Protein AF-A0A940WTP7-F1 (afdb_monomer_lite)

Radius of gyration: 13.39 Å; chains: 1; bounding box: 29×14×37 Å

Sequence (57 aa):
MKKWGKYIVLAIWMFLFSYIGEVLEVPKDRYYLIFGFPILLGGGFLIFYLFEKERIR

pLDDT: mean 79.84, std 10.54, range [48.47, 92.19]

Secondary structure (DSSP, 8-state):
-TTHHHHHHHHHHHHHHHHHHHHTT--HHHHIIIIIHHHHHHHHHHHHHHHHHHHH-

Foldseek 3Di:
DLPVVLVVQLVVQVVVLVVVCVVVVDPCPPCCVPPVVCSNVVVNVVSVVVSVVVVVD

Structure (mmCIF, N/CA/C/O backbone):
data_AF-A0A940WTP7-F1
#
_entry.id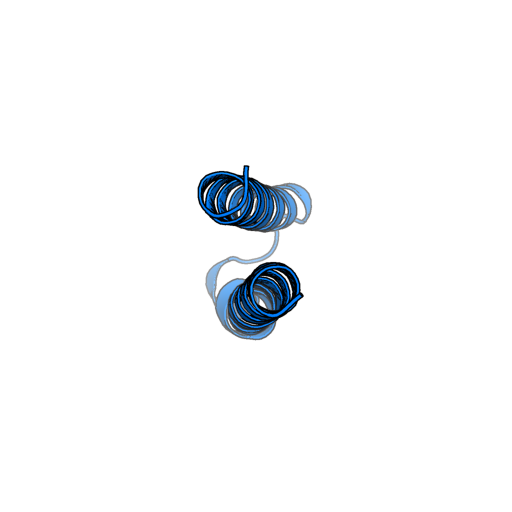   AF-A0A940WTP7-F1
#
loop_
_atom_site.group_PDB
_atom_site.id
_atom_site.type_symbol
_atom_site.label_atom_id
_atom_site.label_alt_id
_atom_site.label_comp_id
_atom_site.label_asym_id
_atom_site.label_entity_id
_atom_site.label_seq_id
_atom_site.pdbx_PDB_ins_code
_atom_site.Cartn_x
_atom_site.Cartn_y
_atom_site.Cartn_z
_atom_site.occupancy
_atom_site.B_iso_or_equiv
_atom_site.auth_seq_id
_atom_site.auth_comp_id
_atom_site.auth_asym_id
_atom_site.auth_atom_id
_atom_site.pdbx_PDB_model_num
ATOM 1 N N . MET A 1 1 ? -6.848 4.510 19.646 1.00 53.44 1 MET A N 1
ATOM 2 C CA . MET A 1 1 ? -6.026 4.196 18.449 1.00 53.44 1 MET A CA 1
ATOM 3 C C . MET A 1 1 ? -6.829 3.725 17.216 1.00 53.44 1 MET A C 1
ATOM 5 O O . MET A 1 1 ? -6.326 3.846 16.107 1.00 53.44 1 MET A O 1
ATOM 9 N N . LYS A 1 2 ? -8.093 3.275 17.361 1.00 61.22 2 LYS A N 1
ATOM 10 C CA . LYS A 1 2 ? -8.845 2.468 16.367 1.00 61.22 2 LYS A CA 1
ATOM 11 C C . LYS A 1 2 ? -9.222 3.097 14.997 1.00 61.22 2 LYS A C 1
ATOM 13 O O . LYS A 1 2 ? -9.517 2.351 14.075 1.00 61.22 2 LYS A O 1
ATOM 18 N N . LYS A 1 3 ? -9.267 4.429 14.819 1.00 66.12 3 LYS A N 1
ATOM 19 C CA . LYS A 1 3 ? -9.583 5.067 13.505 1.00 66.12 3 LYS A CA 1
ATOM 20 C C . LYS A 1 3 ? -8.352 5.650 12.815 1.00 66.12 3 LYS A C 1
ATOM 22 O O . LYS A 1 3 ? -8.162 5.433 11.626 1.00 66.12 3 LYS A O 1
ATOM 27 N N . TRP A 1 4 ? -7.518 6.358 13.574 1.00 78.50 4 TRP A N 1
ATOM 28 C CA . TRP A 1 4 ? -6.314 7.015 13.066 1.00 78.50 4 TRP A CA 1
ATOM 29 C C . TRP A 1 4 ? -5.256 6.018 12.583 1.00 78.50 4 TRP A C 1
ATOM 31 O O . TRP A 1 4 ? -4.643 6.260 11.551 1.00 78.50 4 TRP A O 1
ATOM 41 N N . GLY A 1 5 ? -5.127 4.856 13.241 1.00 82.00 5 GLY A N 1
ATOM 42 C CA . GLY A 1 5 ? -4.216 3.792 12.803 1.00 82.00 5 GLY A CA 1
ATOM 43 C C . GLY A 1 5 ? -4.496 3.309 11.377 1.00 82.00 5 GLY A C 1
ATOM 44 O O . GLY A 1 5 ? -3.567 3.159 10.595 1.00 82.00 5 GLY A O 1
ATOM 45 N N . LYS A 1 6 ? -5.774 3.185 10.992 1.00 83.00 6 LYS A N 1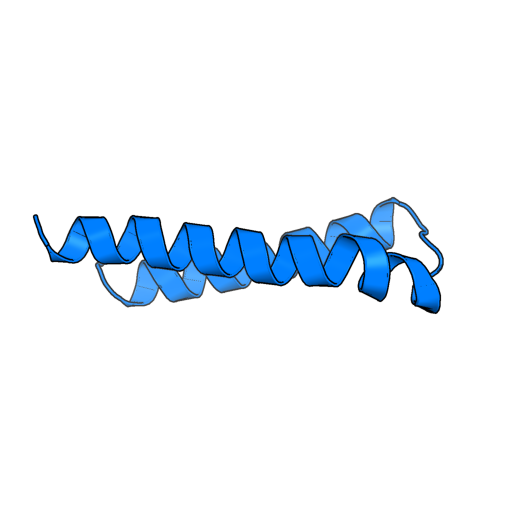
ATOM 46 C CA . LYS A 1 6 ? -6.167 2.797 9.629 1.00 83.00 6 LYS A CA 1
ATOM 47 C C . LYS A 1 6 ? -5.659 3.793 8.586 1.00 83.00 6 LYS A C 1
ATOM 49 O O . LYS A 1 6 ? -5.141 3.390 7.551 1.00 83.00 6 LYS A O 1
ATOM 54 N N . TYR A 1 7 ? -5.814 5.090 8.853 1.00 85.75 7 TYR A N 1
ATOM 55 C CA . TYR A 1 7 ? -5.381 6.139 7.929 1.00 85.75 7 TYR A CA 1
ATOM 56 C C . TYR A 1 7 ? -3.857 6.229 7.840 1.00 85.75 7 TYR A C 1
ATOM 58 O O . TYR A 1 7 ? -3.335 6.416 6.747 1.00 85.75 7 TYR A O 1
ATOM 66 N N . ILE A 1 8 ? -3.150 6.022 8.955 1.00 89.44 8 ILE A N 1
ATOM 67 C CA . ILE A 1 8 ? -1.682 5.955 8.975 1.00 89.44 8 ILE A CA 1
ATOM 68 C C . ILE A 1 8 ? -1.193 4.759 8.150 1.00 89.44 8 ILE A C 1
ATOM 70 O O . ILE A 1 8 ? -0.322 4.921 7.303 1.00 89.44 8 ILE A O 1
ATOM 74 N N . 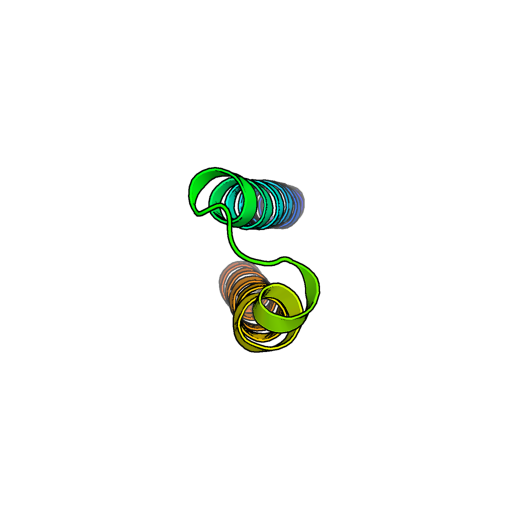VAL A 1 9 ? -1.787 3.577 8.334 1.00 89.62 9 VAL A N 1
ATOM 75 C CA . VAL A 1 9 ? -1.422 2.377 7.564 1.00 89.62 9 VAL A CA 1
ATOM 76 C C . VAL A 1 9 ? -1.750 2.546 6.078 1.00 89.62 9 VAL A C 1
ATOM 78 O O . VAL A 1 9 ? -0.932 2.181 5.243 1.00 89.62 9 VAL A O 1
ATOM 81 N N . LEU A 1 10 ? -2.886 3.161 5.730 1.00 89.25 10 LEU A N 1
ATOM 82 C CA . LEU A 1 10 ? -3.214 3.513 4.341 1.00 89.25 10 LEU A CA 1
ATOM 83 C C . LEU A 1 10 ? -2.207 4.494 3.731 1.00 89.25 10 LEU A C 1
ATOM 85 O O . LEU A 1 10 ? -1.808 4.315 2.584 1.00 89.25 10 LEU A O 1
ATOM 89 N N . ALA A 1 11 ? -1.789 5.513 4.483 1.00 89.56 11 ALA A N 1
ATOM 90 C CA . ALA A 1 11 ? -0.799 6.480 4.021 1.00 89.56 11 ALA A CA 1
ATOM 91 C C . ALA A 1 11 ? 0.565 5.816 3.780 1.00 89.56 11 ALA A C 1
ATOM 93 O O . ALA A 1 11 ? 1.158 6.016 2.723 1.00 89.56 11 ALA A O 1
ATOM 94 N N . ILE A 1 12 ? 1.024 4.971 4.711 1.00 92.19 12 ILE A N 1
ATOM 95 C CA . ILE A 1 12 ? 2.264 4.193 4.560 1.00 92.19 12 ILE A CA 1
ATOM 96 C C . ILE A 1 12 ? 2.153 3.232 3.371 1.00 92.19 12 ILE A C 1
ATOM 98 O O . ILE A 1 12 ? 3.087 3.124 2.583 1.00 92.19 12 ILE A O 1
ATOM 102 N N . TRP A 1 13 ? 1.008 2.569 3.205 1.00 91.25 13 TRP A N 1
ATOM 103 C CA . TRP A 1 13 ? 0.757 1.663 2.086 1.00 91.25 13 TRP A CA 1
ATOM 104 C C . TRP A 1 13 ? 0.845 2.371 0.731 1.00 91.25 13 TRP A C 1
ATOM 106 O O . TRP A 1 13 ? 1.564 1.912 -0.154 1.00 91.25 13 TRP A O 1
ATOM 116 N N . MET A 1 14 ? 0.167 3.513 0.576 1.00 88.25 14 MET A N 1
ATOM 117 C CA . MET A 1 14 ? 0.229 4.301 -0.659 1.00 88.25 14 MET A CA 1
ATOM 118 C C . MET A 1 14 ? 1.641 4.832 -0.927 1.00 88.25 14 MET A C 1
ATOM 120 O O . MET A 1 14 ? 2.096 4.788 -2.068 1.00 88.25 14 MET A O 1
ATOM 124 N N . PHE A 1 15 ? 2.347 5.276 0.116 1.00 89.50 15 PHE A N 1
ATOM 125 C CA . PHE A 1 15 ? 3.728 5.740 0.005 1.00 89.50 15 PHE A CA 1
ATOM 126 C C . PHE A 1 15 ? 4.673 4.628 -0.477 1.00 89.50 15 PHE A C 1
ATOM 128 O O . PHE A 1 15 ? 5.407 4.817 -1.448 1.00 89.50 15 PHE A O 1
ATOM 135 N N . LEU A 1 16 ? 4.616 3.445 0.142 1.00 88.62 16 LEU A N 1
ATOM 136 C CA . LEU A 1 16 ? 5.418 2.288 -0.269 1.00 88.62 16 LEU A CA 1
ATOM 137 C C . LEU A 1 16 ? 5.098 1.856 -1.698 1.00 88.62 16 LEU A C 1
ATOM 139 O O . LEU A 1 16 ? 6.004 1.538 -2.465 1.00 88.62 16 LEU A O 1
ATOM 143 N N . PHE A 1 17 ? 3.820 1.888 -2.070 1.00 84.81 17 PHE A N 1
ATOM 144 C CA . PHE A 1 17 ? 3.401 1.569 -3.424 1.00 84.81 17 PHE A CA 1
ATOM 145 C C . PHE A 1 17 ? 4.011 2.540 -4.453 1.00 84.81 17 PHE A C 1
ATOM 147 O O . PHE A 1 17 ? 4.571 2.095 -5.456 1.00 84.81 17 PHE A O 1
ATOM 154 N N . SER A 1 18 ? 3.981 3.853 -4.184 1.00 81.75 18 SER A N 1
ATOM 155 C CA . SER A 1 18 ? 4.639 4.839 -5.054 1.00 81.75 18 SER A CA 1
ATOM 156 C C . SER A 1 18 ? 6.159 4.670 -5.107 1.00 81.75 18 SER A C 1
ATOM 158 O O . SER A 1 18 ? 6.739 4.750 -6.188 1.00 81.75 18 SER A O 1
ATOM 160 N N . TYR A 1 19 ? 6.789 4.372 -3.967 1.00 85.62 19 TYR A N 1
ATOM 161 C CA . TYR A 1 19 ? 8.234 4.183 -3.867 1.00 85.62 19 TYR A CA 1
ATOM 162 C C . TYR A 1 19 ? 8.711 2.979 -4.687 1.00 85.62 19 TYR A C 1
ATOM 164 O O . TYR A 1 19 ? 9.689 3.072 -5.420 1.00 85.62 19 TYR A O 1
ATOM 172 N N . ILE A 1 20 ? 7.982 1.860 -4.640 1.00 81.2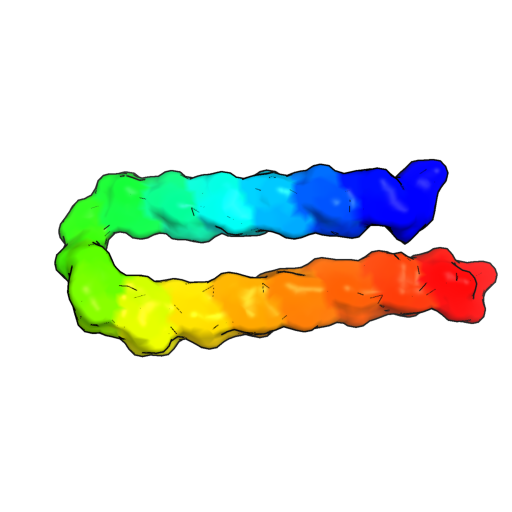5 20 ILE A N 1
ATOM 173 C CA . ILE A 1 20 ? 8.291 0.672 -5.450 1.00 81.25 20 ILE A CA 1
ATOM 174 C C . ILE A 1 20 ? 8.253 1.000 -6.947 1.00 81.25 20 ILE A C 1
ATOM 176 O O . ILE A 1 20 ? 9.118 0.547 -7.694 1.00 81.25 20 ILE A O 1
ATOM 180 N N . GLY A 1 21 ? 7.278 1.798 -7.389 1.00 76.25 21 GLY A N 1
ATOM 181 C CA . GLY A 1 21 ? 7.190 2.217 -8.787 1.00 76.25 21 GLY A CA 1
ATOM 182 C C . GLY A 1 21 ? 8.372 3.080 -9.240 1.00 76.25 21 GLY A C 1
ATOM 183 O O . GLY A 1 21 ? 8.724 3.045 -10.415 1.00 76.25 21 GLY A O 1
ATOM 184 N N . GLU A 1 22 ? 8.982 3.833 -8.323 1.00 79.56 22 GLU A N 1
ATOM 185 C CA . GLU A 1 22 ?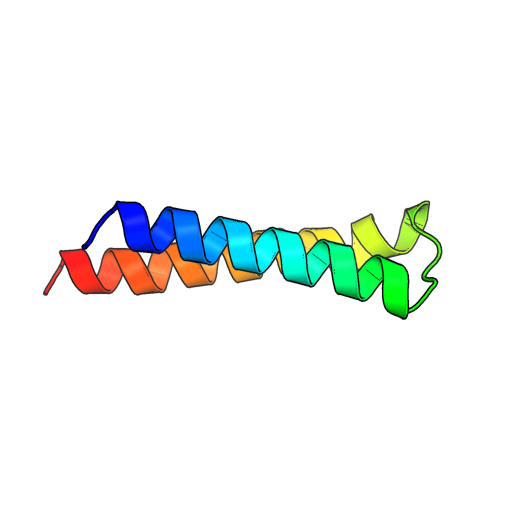 10.177 4.642 -8.580 1.00 79.56 22 GLU A CA 1
ATOM 186 C C . GLU A 1 22 ? 11.453 3.789 -8.584 1.00 79.56 22 GLU A C 1
ATOM 188 O O . GLU A 1 22 ? 12.237 3.885 -9.523 1.00 79.56 22 GLU A O 1
ATOM 193 N N . VAL A 1 23 ? 11.621 2.890 -7.606 1.00 83.00 23 VAL A N 1
ATOM 194 C CA . VAL A 1 23 ? 12.795 1.998 -7.511 1.00 83.00 23 VAL A CA 1
ATOM 195 C C . VAL A 1 23 ? 12.887 1.023 -8.683 1.00 83.00 23 VAL A C 1
ATOM 197 O O . VAL A 1 23 ? 13.982 0.699 -9.132 1.00 83.00 23 VAL A O 1
ATOM 200 N N . LEU A 1 24 ? 11.752 0.526 -9.170 1.00 80.00 24 LEU A N 1
ATOM 201 C CA . LEU A 1 24 ? 11.723 -0.467 -10.243 1.00 80.00 24 LEU A CA 1
ATOM 202 C C . LEU A 1 24 ? 11.748 0.153 -11.654 1.00 80.00 24 LEU A C 1
ATOM 204 O O . LEU A 1 24 ? 11.627 -0.591 -12.624 1.00 80.00 24 LEU A O 1
ATOM 208 N N . GLU A 1 25 ? 11.862 1.486 -11.773 1.00 77.56 25 GLU A N 1
ATOM 209 C CA . GLU A 1 25 ? 11.882 2.240 -13.044 1.00 77.56 25 GLU A CA 1
ATOM 210 C C . GLU A 1 25 ? 10.770 1.829 -14.030 1.00 77.56 25 GLU A C 1
ATOM 212 O O . GLU A 1 25 ? 10.924 1.868 -15.254 1.00 77.56 25 GLU A O 1
ATOM 217 N N . VAL A 1 26 ? 9.620 1.390 -13.509 1.00 72.31 26 VAL A N 1
ATOM 218 C CA . VAL A 1 26 ? 8.635 0.715 -14.351 1.00 72.31 26 VAL A CA 1
ATOM 219 C C . VAL A 1 26 ? 7.901 1.731 -15.228 1.00 72.31 26 VAL A C 1
ATOM 221 O O . VAL A 1 26 ? 7.449 2.757 -14.707 1.00 72.31 26 VAL A O 1
ATOM 224 N N . PRO A 1 27 ? 7.696 1.450 -16.533 1.00 73.19 27 PRO A N 1
ATOM 225 C CA . PRO A 1 27 ? 6.916 2.311 -17.413 1.00 73.19 27 PRO A CA 1
ATOM 226 C C . PRO A 1 27 ? 5.527 2.572 -16.823 1.00 73.19 27 PRO A C 1
ATOM 228 O O . PRO A 1 27 ? 4.678 1.673 -16.744 1.00 73.19 27 PRO A O 1
ATOM 231 N N . LYS A 1 28 ? 5.320 3.814 -16.372 1.00 69.25 28 LYS A N 1
ATOM 232 C CA . LYS A 1 28 ? 4.201 4.190 -15.498 1.00 69.25 28 LYS A CA 1
ATOM 233 C C . LYS A 1 28 ? 2.841 3.919 -16.146 1.00 69.25 28 LYS A C 1
ATOM 235 O O . LYS A 1 28 ? 1.910 3.518 -15.459 1.00 69.25 28 LYS A O 1
ATOM 240 N N . ASP A 1 29 ? 2.752 4.025 -17.466 1.00 74.56 29 ASP A N 1
ATOM 241 C CA . ASP A 1 29 ? 1.479 4.079 -18.190 1.00 74.56 29 ASP A CA 1
ATOM 242 C C . ASP A 1 29 ? 0.695 2.760 -18.169 1.00 74.56 29 ASP A C 1
ATOM 244 O O . ASP A 1 29 ? -0.522 2.754 -17.999 1.00 74.56 29 ASP A O 1
ATOM 248 N N . ARG A 1 30 ? 1.377 1.618 -18.326 1.00 70.88 30 ARG A N 1
ATOM 249 C CA . ARG A 1 30 ? 0.720 0.296 -18.375 1.00 70.88 30 ARG A CA 1
ATOM 250 C C . ARG A 1 30 ? 0.838 -0.474 -17.068 1.00 70.88 30 ARG A C 1
ATOM 252 O O . ARG A 1 30 ? -0.080 -1.203 -16.701 1.00 70.88 30 ARG A O 1
ATOM 259 N N . TYR A 1 31 ? 1.930 -0.291 -16.333 1.00 74.62 31 TYR A N 1
ATOM 260 C CA . TYR A 1 31 ? 2.174 -1.066 -15.122 1.00 74.62 31 TYR A CA 1
ATOM 261 C C . TYR A 1 31 ? 1.322 -0.605 -13.937 1.00 74.62 31 TYR A C 1
ATOM 263 O O . TYR A 1 31 ? 0.806 -1.438 -13.191 1.00 74.62 31 TYR A O 1
ATOM 271 N N . TYR A 1 32 ? 1.087 0.706 -13.799 1.00 75.38 32 TYR A N 1
ATOM 272 C CA . TYR A 1 32 ? 0.177 1.216 -12.768 1.00 75.38 32 TYR A CA 1
ATOM 273 C C . TYR A 1 32 ? -1.261 0.748 -12.991 1.00 75.38 32 TYR A C 1
ATOM 275 O O . TYR A 1 32 ? -1.968 0.496 -12.024 1.00 75.38 32 TYR A O 1
ATOM 283 N N . LEU A 1 33 ? -1.689 0.583 -14.242 1.00 77.50 33 LEU A N 1
ATOM 284 C CA . LEU A 1 33 ? -3.029 0.091 -14.561 1.00 77.50 33 LEU A CA 1
ATOM 285 C C . LEU A 1 33 ? -3.168 -1.416 -14.317 1.00 77.50 33 LEU A C 1
ATOM 287 O O . LEU A 1 33 ? -4.140 -1.843 -13.702 1.00 77.50 33 LEU A O 1
ATOM 291 N N . ILE A 1 34 ? -2.198 -2.217 -14.767 1.00 79.25 34 ILE A N 1
ATOM 292 C CA . ILE A 1 34 ? -2.288 -3.686 -14.709 1.00 79.25 34 ILE A CA 1
ATOM 293 C C . ILE A 1 34 ? -1.967 -4.220 -13.313 1.00 79.25 34 ILE A C 1
ATOM 295 O O . ILE A 1 34 ? -2.660 -5.104 -12.822 1.00 79.25 34 ILE A O 1
ATOM 299 N N . PHE A 1 35 ? -0.926 -3.694 -12.671 1.00 78.81 35 PHE A N 1
ATOM 300 C CA . PHE A 1 35 ? -0.462 -4.180 -11.371 1.00 78.81 35 PHE A CA 1
ATOM 301 C C . PHE A 1 35 ? -0.769 -3.189 -10.261 1.00 78.81 35 PHE A C 1
ATOM 303 O O . PHE A 1 35 ? -1.181 -3.584 -9.173 1.00 78.81 35 PHE A O 1
ATOM 310 N N . GLY A 1 36 ? -0.633 -1.895 -10.538 1.00 81.88 36 GLY A N 1
ATOM 311 C CA . GLY A 1 36 ? -0.817 -0.887 -9.507 1.00 81.88 36 GLY A CA 1
ATOM 312 C C . GLY A 1 36 ? -2.241 -0.762 -8.995 1.00 81.88 36 GLY A C 1
ATOM 313 O O . GLY A 1 36 ? -2.457 -0.739 -7.787 1.00 81.88 36 GLY A O 1
ATOM 314 N N . PHE A 1 37 ? -3.218 -0.747 -9.894 1.00 82.94 37 PHE A N 1
ATOM 315 C CA . PHE A 1 37 ? -4.621 -0.605 -9.537 1.00 82.94 37 PHE A CA 1
ATOM 316 C C . PHE A 1 37 ? -5.135 -1.801 -8.712 1.00 82.94 37 PHE A C 1
ATOM 318 O O . PHE A 1 37 ? -5.709 -1.561 -7.645 1.00 82.94 37 PHE A O 1
ATOM 325 N N . PRO A 1 38 ? -4.863 -3.073 -9.080 1.00 87.50 38 PRO A N 1
ATOM 326 C CA . PRO A 1 38 ? -5.209 -4.211 -8.228 1.00 87.50 38 PRO A CA 1
ATOM 327 C C . PRO A 1 38 ? -4.497 -4.209 -6.874 1.00 87.50 38 PRO A C 1
ATOM 329 O O . PRO A 1 38 ? -5.118 -4.552 -5.872 1.00 87.50 38 PRO A O 1
ATOM 332 N N . ILE A 1 39 ? -3.222 -3.812 -6.814 1.00 87.69 39 ILE A N 1
ATOM 333 C CA . ILE A 1 39 ? -2.458 -3.780 -5.557 1.00 87.69 39 ILE A CA 1
ATOM 334 C C . ILE A 1 39 ? -2.976 -2.671 -4.634 1.00 87.69 39 ILE A C 1
ATOM 336 O O . ILE A 1 39 ? -3.166 -2.903 -3.438 1.00 87.69 39 ILE A O 1
ATOM 340 N N . LEU A 1 40 ? -3.259 -1.484 -5.172 1.00 87.06 40 LEU A N 1
ATOM 341 C CA . LEU A 1 40 ? -3.827 -0.373 -4.411 1.00 87.06 40 LEU A CA 1
ATOM 342 C C . LEU A 1 40 ? -5.219 -0.717 -3.874 1.00 87.06 40 LEU A C 1
ATOM 344 O O . LEU A 1 40 ? -5.467 -0.527 -2.682 1.00 87.06 40 LEU A O 1
ATOM 348 N N . LEU A 1 41 ? -6.100 -1.270 -4.714 1.00 88.69 41 LEU A N 1
ATOM 349 C CA . LEU A 1 41 ? -7.432 -1.698 -4.284 1.00 88.69 41 LEU A CA 1
ATOM 350 C C . LEU A 1 41 ? -7.367 -2.863 -3.296 1.00 88.69 41 LEU A C 1
ATOM 352 O O . LEU A 1 41 ? -7.977 -2.789 -2.233 1.00 88.69 41 LEU A O 1
ATOM 356 N N . GLY A 1 42 ? -6.621 -3.919 -3.617 1.00 92.12 42 GLY A N 1
ATOM 357 C CA . GLY A 1 42 ? -6.503 -5.115 -2.786 1.00 92.12 42 GLY A CA 1
ATOM 358 C C . GLY A 1 42 ? -5.880 -4.812 -1.426 1.00 92.12 42 GLY A C 1
ATOM 359 O O . GLY A 1 42 ? -6.437 -5.190 -0.397 1.00 92.12 42 GLY A O 1
ATOM 360 N N . GLY A 1 43 ? -4.777 -4.061 -1.402 1.00 88.75 43 GLY A N 1
ATOM 361 C CA . GLY A 1 43 ? -4.149 -3.613 -0.162 1.00 88.75 43 GLY A CA 1
ATOM 362 C C . GLY A 1 43 ? -5.054 -2.681 0.643 1.00 88.75 43 GLY A C 1
ATOM 363 O O . GLY A 1 43 ? -5.192 -2.856 1.852 1.00 88.75 43 GLY A O 1
ATOM 364 N N . GLY A 1 44 ? -5.757 -1.757 -0.020 1.00 89.25 44 GLY A N 1
ATOM 365 C CA . GLY A 1 44 ? -6.762 -0.907 0.618 1.00 89.25 44 GLY A CA 1
ATOM 366 C C . GLY A 1 44 ? -7.874 -1.721 1.286 1.00 89.25 44 GLY A C 1
ATOM 367 O O . GLY A 1 44 ? -8.127 -1.549 2.478 1.00 89.25 44 GLY A O 1
ATOM 368 N N . PHE A 1 45 ? -8.493 -2.655 0.561 1.00 90.44 45 PHE A N 1
ATOM 369 C CA . PHE A 1 45 ? -9.526 -3.546 1.099 1.00 90.44 45 PHE A CA 1
ATOM 370 C C . PHE A 1 45 ? -9.015 -4.404 2.256 1.00 90.44 45 PHE A C 1
ATOM 372 O O . PHE A 1 45 ? -9.717 -4.545 3.257 1.00 90.44 45 PHE A O 1
ATOM 379 N N . LEU A 1 46 ? -7.795 -4.935 2.158 1.00 88.75 46 LEU A N 1
ATOM 380 C CA . LEU A 1 46 ? -7.183 -5.733 3.218 1.00 88.75 46 LEU A CA 1
ATOM 381 C C . LEU A 1 46 ? -7.003 -4.911 4.501 1.00 88.75 46 LEU A C 1
ATOM 383 O O . LEU A 1 46 ? -7.370 -5.366 5.585 1.00 88.75 46 LEU A O 1
ATOM 387 N N . ILE A 1 47 ? -6.497 -3.679 4.382 1.00 88.75 47 ILE A N 1
ATOM 388 C CA . ILE A 1 47 ? -6.352 -2.762 5.518 1.00 88.75 47 ILE A CA 1
ATOM 389 C C . ILE A 1 47 ? -7.727 -2.454 6.118 1.00 88.75 47 ILE A C 1
ATOM 391 O O . ILE A 1 47 ? -7.903 -2.533 7.332 1.00 88.75 47 ILE A O 1
ATOM 395 N N . PHE A 1 48 ? -8.728 -2.147 5.292 1.00 86.06 48 PHE A N 1
ATOM 396 C CA . PHE A 1 48 ? -10.085 -1.911 5.784 1.00 86.06 48 PHE A CA 1
ATOM 397 C C . PHE A 1 48 ? -10.649 -3.129 6.523 1.00 86.06 48 PHE A C 1
ATOM 399 O O . PHE A 1 48 ? -11.108 -2.974 7.652 1.00 86.06 48 PHE A O 1
ATOM 406 N N . TYR A 1 49 ? -10.537 -4.327 5.952 1.00 86.25 49 TYR A N 1
ATOM 407 C CA . TYR A 1 49 ? -11.005 -5.570 6.563 1.00 86.25 49 TYR A CA 1
ATOM 408 C C . TYR A 1 49 ? -10.345 -5.842 7.921 1.00 86.25 49 TYR A C 1
ATOM 410 O O . TYR A 1 49 ? -11.035 -6.136 8.899 1.00 86.25 49 TYR A O 1
ATOM 418 N N . LEU A 1 50 ? -9.018 -5.705 8.011 1.00 85.31 50 LEU A N 1
ATOM 419 C CA . LEU A 1 50 ? -8.274 -5.948 9.250 1.00 85.31 50 LEU A CA 1
ATOM 420 C C . LEU A 1 50 ? -8.680 -4.968 10.361 1.00 85.31 50 LEU A C 1
ATOM 422 O O . LEU A 1 50 ? -8.954 -5.387 11.486 1.00 85.31 50 LEU A O 1
ATOM 426 N N . PHE A 1 51 ? -8.793 -3.679 10.038 1.00 82.75 51 PHE A N 1
ATOM 427 C CA . PHE A 1 51 ? -9.169 -2.647 11.011 1.00 82.75 51 PHE A CA 1
ATOM 428 C C . PHE A 1 51 ? -10.667 -2.645 11.357 1.00 82.75 51 PHE A C 1
ATOM 430 O O . PHE A 1 51 ? -11.060 -2.164 12.422 1.00 82.75 51 PHE A O 1
ATOM 437 N N . GLU A 1 52 ? -11.524 -3.167 10.482 1.00 78.19 52 GLU A N 1
ATOM 438 C CA . GLU A 1 52 ? -12.953 -3.342 10.756 1.00 78.19 52 GLU A CA 1
ATOM 439 C C . GLU A 1 52 ? -13.206 -4.561 11.651 1.00 78.19 52 GLU A C 1
ATOM 441 O O . GLU A 1 52 ? -14.008 -4.488 12.584 1.00 78.19 5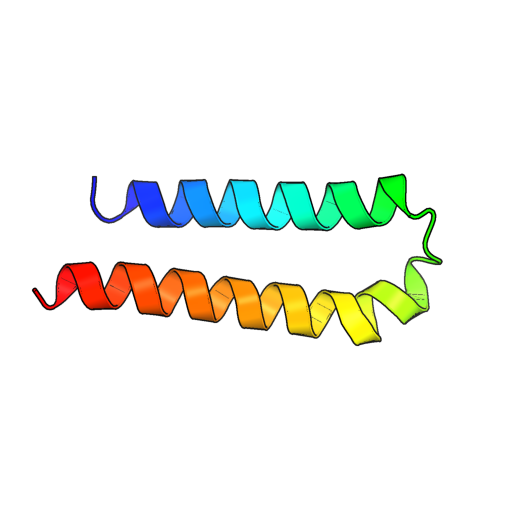2 GLU A O 1
ATOM 446 N N . LYS A 1 53 ? -12.432 -5.637 11.477 1.00 63.19 53 LYS A N 1
ATOM 447 C CA . LYS A 1 53 ? -12.453 -6.804 12.370 1.00 63.19 53 LYS A CA 1
ATOM 448 C C . LYS A 1 53 ? -12.028 -6.456 13.805 1.00 63.19 53 LYS A C 1
ATOM 450 O O . LYS A 1 53 ? -12.610 -6.984 14.748 1.00 63.19 53 LYS A O 1
ATOM 455 N N . GLU A 1 54 ? -11.095 -5.517 13.990 1.00 59.28 54 GLU A N 1
ATOM 456 C CA . GLU A 1 54 ? -10.738 -4.962 15.314 1.00 59.28 54 GLU A CA 1
ATOM 457 C C . GLU A 1 54 ? -11.830 -4.080 15.957 1.00 59.28 54 GLU A C 1
ATOM 459 O O . GLU A 1 54 ? -11.753 -3.743 17.147 1.00 59.28 54 GLU A O 1
ATOM 464 N N . ARG A 1 55 ? -12.837 -3.647 15.186 1.00 56.75 55 ARG A N 1
ATOM 465 C CA . ARG A 1 55 ? -13.984 -2.891 15.711 1.00 56.75 55 ARG A CA 1
ATOM 466 C C . ARG A 1 55 ? -15.094 -3.810 16.231 1.00 56.75 55 ARG A C 1
ATOM 468 O O . ARG A 1 55 ? -15.799 -3.399 17.144 1.00 56.75 55 ARG A O 1
ATOM 475 N N . ILE A 1 56 ? -15.246 -5.004 15.652 1.00 57.56 56 ILE A N 1
ATOM 476 C CA . ILE A 1 56 ? -16.310 -5.976 15.981 1.00 57.56 56 ILE A CA 1
ATOM 477 C C . ILE A 1 56 ? -15.929 -6.866 17.189 1.00 57.56 56 ILE A C 1
ATOM 479 O O . ILE A 1 56 ? -16.772 -7.587 17.716 1.00 57.56 56 ILE A O 1
ATOM 483 N N . ARG A 1 57 ? -14.682 -6.785 17.666 1.00 48.47 57 ARG A N 1
ATOM 484 C CA . ARG A 1 57 ? -14.178 -7.458 18.872 1.00 48.47 57 ARG A CA 1
ATOM 485 C C . ARG A 1 57 ? -13.947 -6.461 20.007 1.00 48.47 57 ARG A C 1
ATOM 487 O O . ARG A 1 57 ? -14.173 -6.872 21.161 1.00 48.47 57 ARG A O 1
#

Organism: NCBI:txid2822140